Protein AF-A0A498G1I6-F1 (afdb_monomer)

Sequence (158 aa):
VGVYHTEDASLIDALTARFKAEGRGDPTDYPQSRPDYAEAMAAEDAVRMAQETGAKYYGIHTSCRKSAEVLSQFRDDGSAVRAETCTHYTTLTDDVFETQGNLPMIAPPIRKQDDVEAMFEHLADGTLDVVSTDHCGYKRESKEVDNWWDSTFGANAL

Radius of gyration: 15.61 Å; Cα contacts (8 Å, |Δi|>4): 297; chains: 1; bounding box: 38×31×41 Å

Secondary structure (DSSP, 8-state):
-EEE----HHHHHHHHHHHHHHT--SGGGHHHHS-HHHHHHHHHHHHHHHHHHT--EEE-S--SHHHHHHHHHT--TTTSEEEEEEGGGGT--TTHHHHHTTTT--SSPP--HHHHHHHHHHHHTTSS-EEE--B----GGGT--SSGGGS---B---

Structure (mmCIF, N/CA/C/O backbone):
data_AF-A0A498G1I6-F1
#
_entry.id   AF-A0A498G1I6-F1
#
loop_
_atom_site.group_PDB
_atom_site.id
_atom_site.type_symbol
_atom_site.label_atom_id
_atom_site.label_alt_id
_atom_site.label_comp_id
_atom_site.label_asym_id
_atom_site.label_entity_id
_atom_site.label_seq_id
_atom_site.pdbx_PDB_ins_code
_atom_site.Cartn_x
_atom_site.Cartn_y
_atom_site.Cartn_z
_atom_site.occupancy
_atom_site.B_iso_or_equiv
_atom_site.auth_seq_id
_atom_site.auth_comp_id
_atom_site.auth_asym_id
_atom_site.auth_atom_id
_atom_site.pdbx_PDB_model_num
ATOM 1 N N . VAL A 1 1 ? -0.467 -1.075 21.131 1.00 90.19 1 VAL A N 1
ATOM 2 C CA . VAL A 1 1 ? -1.066 -0.923 19.789 1.00 90.19 1 VAL A CA 1
ATOM 3 C C . VAL A 1 1 ? -0.139 -1.657 18.844 1.00 90.19 1 VAL A C 1
ATOM 5 O O . VAL A 1 1 ? 1.046 -1.350 18.875 1.00 90.19 1 VAL A O 1
ATOM 8 N N . GLY A 1 2 ? -0.623 -2.677 18.144 1.00 93.94 2 GLY A N 1
ATOM 9 C CA . GLY A 1 2 ? 0.112 -3.360 17.088 1.00 93.94 2 GLY A CA 1
ATOM 10 C C . GLY A 1 2 ? 0.054 -2.531 15.813 1.00 93.94 2 GLY A C 1
ATOM 11 O O . GLY A 1 2 ? -1.010 -2.024 15.459 1.00 93.94 2 GLY A O 1
ATOM 12 N N . VAL A 1 3 ? 1.203 -2.374 15.170 1.00 96.00 3 VAL A N 1
ATOM 13 C CA . VAL A 1 3 ? 1.360 -1.675 13.896 1.00 96.00 3 VAL A CA 1
ATOM 14 C C . VAL A 1 3 ? 2.178 -2.599 13.016 1.00 96.00 3 VAL A C 1
ATOM 16 O O . VAL A 1 3 ? 3.256 -3.032 13.426 1.00 96.00 3 VAL A O 1
ATOM 19 N N . TYR A 1 4 ? 1.646 -2.933 11.848 1.00 93.25 4 TYR A N 1
ATOM 20 C CA . TYR A 1 4 ? 2.254 -3.893 10.939 1.00 93.25 4 TYR A CA 1
ATOM 21 C C . TYR A 1 4 ? 2.167 -3.352 9.524 1.00 93.25 4 TYR A C 1
ATOM 23 O O . TYR A 1 4 ? 1.112 -2.875 9.113 1.00 93.25 4 TYR A O 1
ATOM 31 N N . HIS A 1 5 ? 3.267 -3.468 8.789 1.00 97.06 5 HIS A N 1
ATOM 32 C CA . HIS A 1 5 ? 3.207 -3.431 7.339 1.00 97.06 5 HIS A CA 1
ATOM 33 C C . HIS A 1 5 ? 2.541 -4.730 6.876 1.00 97.06 5 HIS A C 1
ATOM 35 O O . HIS A 1 5 ? 3.033 -5.816 7.197 1.00 97.06 5 HIS A O 1
ATOM 41 N N . THR A 1 6 ? 1.411 -4.625 6.185 1.00 97.69 6 THR A N 1
ATOM 42 C CA . THR A 1 6 ? 0.588 -5.779 5.819 1.00 97.69 6 THR A CA 1
ATOM 43 C C . THR A 1 6 ? 0.680 -6.065 4.336 1.00 97.69 6 THR A C 1
ATOM 45 O O . THR A 1 6 ? -0.128 -5.579 3.561 1.00 97.69 6 THR A O 1
ATOM 48 N N . GLU A 1 7 ? 1.640 -6.900 3.957 1.00 98.44 7 GLU A N 1
ATOM 49 C CA . GLU A 1 7 ? 1.634 -7.629 2.691 1.00 98.44 7 GLU A CA 1
ATOM 50 C C . GLU A 1 7 ? 2.204 -9.036 2.933 1.00 98.44 7 GLU A C 1
ATOM 52 O O . GLU A 1 7 ? 3.200 -9.188 3.645 1.00 98.44 7 GLU A O 1
ATOM 57 N N . ASP A 1 8 ? 1.585 -10.079 2.370 1.00 98.38 8 ASP A N 1
ATOM 58 C CA . ASP A 1 8 ? 2.083 -11.452 2.521 1.00 98.38 8 ASP A CA 1
ATOM 59 C C . ASP A 1 8 ? 3.447 -11.619 1.831 1.00 98.38 8 ASP A C 1
ATOM 61 O O . ASP A 1 8 ? 3.554 -11.705 0.604 1.00 98.38 8 ASP A O 1
ATOM 65 N N . ALA A 1 9 ? 4.508 -11.683 2.638 1.00 96.94 9 ALA A N 1
ATOM 66 C CA . ALA A 1 9 ? 5.876 -11.782 2.145 1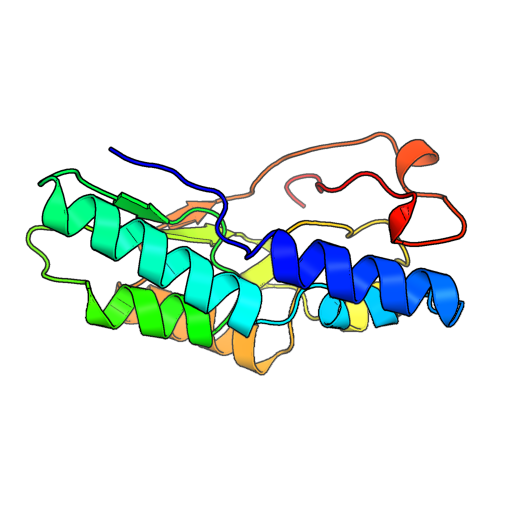.00 96.94 9 ALA A CA 1
ATOM 67 C C . ALA A 1 9 ? 6.126 -13.064 1.337 1.00 96.94 9 ALA A C 1
ATOM 69 O O . ALA A 1 9 ? 6.868 -13.030 0.360 1.00 96.94 9 ALA A O 1
ATOM 70 N N . SER A 1 10 ? 5.488 -14.184 1.693 1.00 98.19 10 SER A N 1
ATOM 71 C CA . SER A 1 10 ? 5.704 -15.460 1.003 1.00 98.19 10 SER A CA 1
ATOM 72 C C . SER A 1 10 ? 5.178 -15.424 -0.433 1.00 98.19 10 SER A C 1
ATOM 74 O O . SER A 1 10 ? 5.827 -15.913 -1.362 1.00 98.19 10 SER A O 1
ATOM 76 N N . LEU A 1 11 ? 4.030 -14.778 -0.626 1.00 98.25 11 LEU A N 1
ATOM 77 C CA . LEU A 1 11 ? 3.424 -14.546 -1.923 1.00 98.25 11 LEU A CA 1
ATOM 78 C C . LEU A 1 11 ? 4.250 -13.553 -2.745 1.00 98.25 11 LEU A C 1
ATOM 80 O O . LEU A 1 11 ? 4.525 -13.817 -3.916 1.00 98.25 11 LEU A O 1
ATOM 84 N N . ILE A 1 12 ? 4.675 -12.443 -2.135 1.00 98.44 12 ILE A N 1
ATOM 85 C CA . ILE A 1 12 ? 5.504 -11.432 -2.801 1.00 98.44 12 ILE A CA 1
ATOM 86 C C . ILE A 1 12 ? 6.833 -12.032 -3.253 1.00 98.44 12 ILE A C 1
ATOM 88 O O . ILE A 1 12 ? 7.240 -11.820 -4.397 1.00 98.44 12 ILE A O 1
ATOM 92 N N . ASP A 1 13 ? 7.496 -12.811 -2.400 1.00 98.50 13 ASP A N 1
ATOM 93 C CA . ASP A 1 13 ? 8.766 -13.460 -2.720 1.00 98.50 13 ASP A CA 1
ATOM 94 C C . ASP A 1 13 ? 8.602 -14.434 -3.892 1.00 98.50 13 ASP A C 1
ATOM 96 O O . ASP A 1 13 ? 9.391 -14.411 -4.843 1.00 98.50 13 ASP A O 1
ATOM 100 N N . ALA A 1 14 ? 7.540 -15.247 -3.878 1.00 98.69 14 ALA A N 1
ATOM 101 C CA . ALA A 1 14 ? 7.242 -16.185 -4.956 1.00 98.69 14 ALA A CA 1
ATOM 102 C C . ALA A 1 14 ? 6.939 -15.472 -6.286 1.00 98.69 14 ALA A C 1
ATOM 104 O O . ALA A 1 14 ? 7.461 -15.862 -7.336 1.00 98.69 14 ALA A O 1
ATOM 105 N N . LEU A 1 15 ? 6.125 -14.413 -6.260 1.00 98.69 15 LEU A N 1
ATOM 106 C CA . LEU A 1 15 ? 5.775 -13.633 -7.449 1.00 98.69 15 LEU A CA 1
ATOM 107 C C . LEU A 1 15 ? 6.976 -12.856 -7.996 1.00 98.69 15 LEU A C 1
ATOM 109 O O . LEU A 1 15 ? 7.206 -12.860 -9.205 1.00 98.69 15 LEU A O 1
ATOM 113 N N . THR A 1 16 ? 7.781 -12.259 -7.118 1.00 98.56 16 THR A N 1
ATOM 114 C CA . THR A 1 16 ? 9.017 -11.557 -7.483 1.00 98.56 16 THR A CA 1
ATOM 115 C C . THR A 1 16 ? 10.019 -12.515 -8.121 1.00 98.56 16 THR A C 1
ATOM 117 O O . THR A 1 16 ? 10.584 -12.207 -9.170 1.00 98.56 16 THR A O 1
ATOM 120 N N . ALA A 1 17 ? 10.222 -13.702 -7.539 1.00 98.75 17 ALA A N 1
ATOM 121 C CA . ALA A 1 17 ? 11.098 -14.724 -8.109 1.00 98.75 17 ALA A CA 1
ATOM 122 C C . ALA A 1 17 ? 10.619 -15.176 -9.497 1.00 98.75 17 ALA A C 1
ATOM 124 O O . ALA A 1 17 ? 11.429 -15.305 -10.418 1.00 98.75 17 ALA A O 1
ATOM 125 N N . ARG A 1 18 ? 9.303 -15.356 -9.670 1.00 98.81 18 ARG A N 1
ATOM 126 C CA . ARG A 1 18 ? 8.706 -15.667 -10.972 1.00 98.81 18 ARG A CA 1
ATOM 127 C C . ARG A 1 18 ? 8.960 -14.554 -11.989 1.00 98.81 18 ARG A C 1
ATOM 129 O O . ARG A 1 18 ? 9.415 -14.844 -13.089 1.00 98.81 18 ARG A O 1
ATOM 136 N N . PHE A 1 19 ? 8.730 -13.293 -11.628 1.00 98.69 19 PHE A N 1
ATOM 137 C CA . PHE A 1 19 ? 8.919 -12.164 -12.547 1.00 98.69 19 PHE A CA 1
ATOM 138 C C . PHE A 1 19 ? 10.384 -11.992 -12.947 1.00 98.69 19 PHE A C 1
ATOM 140 O O . PHE A 1 19 ? 10.670 -11.754 -14.118 1.00 98.69 19 PHE A O 1
ATOM 147 N N . LYS A 1 20 ? 11.320 -12.223 -12.019 1.00 98.69 20 LYS A N 1
ATOM 148 C CA . LYS A 1 20 ? 12.755 -12.288 -12.330 1.00 98.69 20 LYS A CA 1
ATOM 149 C C . LYS A 1 20 ? 13.074 -13.386 -13.346 1.00 98.69 20 LYS A C 1
ATOM 151 O O . LYS A 1 20 ? 13.816 -13.137 -14.290 1.00 98.69 20 LYS A O 1
ATOM 156 N N . ALA A 1 21 ? 12.504 -14.582 -13.183 1.00 98.75 21 ALA A N 1
ATOM 157 C CA . ALA A 1 21 ? 12.702 -15.690 -14.121 1.00 98.75 21 ALA A CA 1
ATOM 158 C C . ALA A 1 21 ? 12.086 -15.423 -15.509 1.00 98.75 21 ALA A C 1
ATOM 160 O O . ALA A 1 21 ? 12.616 -15.888 -16.515 1.00 98.75 21 ALA A O 1
ATOM 161 N N . GLU A 1 22 ? 10.991 -14.663 -15.562 1.00 98.56 22 GLU A N 1
ATOM 162 C CA . GLU A 1 22 ? 10.297 -14.262 -16.792 1.00 98.56 22 GLU A CA 1
ATOM 163 C C . GLU A 1 22 ? 10.896 -13.001 -17.449 1.00 98.56 22 GLU A C 1
ATOM 165 O O . GLU A 1 22 ? 10.479 -12.635 -18.546 1.00 98.56 22 GLU A O 1
ATOM 170 N N . GLY A 1 23 ? 11.866 -12.333 -16.810 1.00 98.56 23 GLY A N 1
ATOM 171 C CA . GLY A 1 23 ? 12.452 -11.081 -17.307 1.00 98.56 23 GLY A CA 1
ATOM 172 C C . GLY A 1 23 ? 11.514 -9.868 -17.215 1.00 98.56 23 GLY A C 1
ATOM 173 O O . GLY A 1 23 ? 11.681 -8.905 -17.957 1.00 98.56 23 GLY A O 1
ATOM 174 N N . ARG A 1 24 ? 10.528 -9.910 -16.314 1.00 98.62 24 ARG A N 1
ATOM 175 C CA . ARG A 1 24 ? 9.478 -8.893 -16.124 1.00 98.62 24 ARG A CA 1
ATOM 176 C C . ARG A 1 24 ? 9.914 -7.757 -15.198 1.00 98.62 24 ARG A C 1
ATOM 178 O O . ARG A 1 24 ? 9.387 -7.585 -14.097 1.00 98.62 24 ARG A O 1
ATOM 185 N N . GLY A 1 25 ? 10.967 -7.063 -15.620 1.00 98.44 25 GLY A N 1
ATOM 186 C CA . GLY A 1 25 ? 11.615 -5.987 -14.864 1.00 98.44 25 GLY A CA 1
ATOM 187 C C . GLY A 1 25 ? 11.006 -4.602 -15.066 1.00 98.44 25 GLY A C 1
ATOM 188 O O . GLY A 1 25 ? 11.423 -3.671 -14.376 1.00 98.44 25 GLY A O 1
ATOM 189 N N . ASP A 1 26 ? 10.029 -4.461 -15.966 1.00 98.56 26 ASP A N 1
ATOM 190 C CA . ASP A 1 26 ? 9.394 -3.178 -16.263 1.00 98.56 26 ASP A CA 1
ATOM 191 C C . ASP A 1 26 ? 8.611 -2.655 -15.040 1.00 98.56 26 ASP A C 1
ATOM 193 O O . ASP A 1 26 ? 7.916 -3.438 -14.385 1.00 98.56 26 ASP A O 1
ATOM 197 N N . PRO A 1 27 ? 8.687 -1.358 -14.693 1.00 98.38 27 PRO A N 1
ATOM 198 C CA . PRO A 1 27 ? 7.985 -0.807 -13.531 1.00 98.38 27 PRO A CA 1
ATOM 199 C C . PRO A 1 27 ? 6.465 -1.022 -13.556 1.00 98.38 27 PRO A C 1
ATOM 201 O O . PRO A 1 27 ? 5.850 -1.120 -12.499 1.00 98.38 27 PRO A O 1
ATOM 204 N N . THR A 1 28 ? 5.854 -1.161 -14.734 1.00 98.44 28 THR A N 1
ATOM 205 C CA . THR A 1 28 ? 4.417 -1.461 -14.878 1.00 98.44 28 THR A CA 1
ATOM 206 C C . THR A 1 28 ? 4.049 -2.889 -14.456 1.00 98.44 28 THR A C 1
ATOM 208 O O . THR A 1 28 ? 2.889 -3.174 -14.143 1.00 98.44 28 THR A O 1
ATOM 211 N N . ASP A 1 29 ? 5.025 -3.799 -14.374 1.00 98.50 29 ASP A N 1
ATOM 212 C CA . ASP A 1 29 ? 4.825 -5.141 -13.827 1.00 98.50 29 ASP A CA 1
ATOM 213 C C . ASP A 1 29 ? 4.750 -5.126 -12.293 1.00 98.50 29 ASP A C 1
ATOM 215 O O . ASP A 1 29 ? 4.149 -6.022 -11.697 1.00 98.50 29 ASP A O 1
ATOM 219 N N . TYR A 1 30 ? 5.321 -4.115 -11.631 1.00 98.56 30 TYR A N 1
ATOM 220 C CA . TYR A 1 30 ? 5.484 -4.090 -10.179 1.00 98.56 30 TYR A CA 1
ATOM 221 C C . TYR A 1 30 ? 4.176 -4.301 -9.386 1.00 98.56 30 TYR A C 1
ATOM 223 O O . TYR A 1 30 ? 4.158 -5.187 -8.526 1.00 98.56 30 TYR A O 1
ATOM 231 N N . PRO A 1 31 ? 3.047 -3.621 -9.676 1.00 98.44 31 PRO A N 1
ATOM 232 C CA . PRO A 1 31 ? 1.806 -3.846 -8.929 1.00 98.44 31 PRO A CA 1
ATOM 233 C C . PRO A 1 31 ? 1.310 -5.301 -8.953 1.00 98.44 31 PRO A C 1
ATOM 235 O O . PRO A 1 31 ? 0.623 -5.744 -8.032 1.00 98.44 31 PRO A O 1
ATOM 238 N N . GLN A 1 32 ? 1.678 -6.072 -9.983 1.00 98.38 32 GLN A N 1
ATOM 239 C CA . GLN A 1 32 ? 1.295 -7.478 -10.136 1.00 98.38 32 GLN A CA 1
ATOM 240 C C . GLN A 1 32 ? 2.187 -8.434 -9.328 1.00 98.38 32 GLN A C 1
ATOM 242 O O . GLN A 1 32 ? 1.793 -9.582 -9.109 1.00 98.38 32 GLN A O 1
ATOM 247 N N . SER A 1 33 ? 3.370 -7.991 -8.884 1.00 98.38 33 SER A N 1
ATOM 248 C CA . SER A 1 33 ? 4.219 -8.761 -7.962 1.00 98.38 33 SER A CA 1
ATOM 249 C C . SER A 1 33 ? 3.745 -8.652 -6.510 1.00 98.38 33 SER A C 1
ATOM 251 O O . SER A 1 33 ? 4.050 -9.521 -5.695 1.00 98.38 33 SER A O 1
ATOM 253 N N . ARG A 1 34 ? 2.943 -7.622 -6.214 1.00 98.56 34 ARG A N 1
ATOM 254 C CA . ARG A 1 34 ? 2.332 -7.343 -4.910 1.00 98.56 34 ARG A CA 1
ATOM 255 C C . ARG A 1 34 ? 0.822 -7.131 -5.040 1.00 98.56 34 ARG A C 1
ATOM 257 O O . ARG A 1 34 ? 0.333 -6.018 -4.850 1.00 98.56 34 ARG A O 1
ATOM 264 N N . PRO A 1 35 ? 0.058 -8.154 -5.439 1.00 98.50 35 PRO A N 1
ATOM 265 C CA . PRO A 1 35 ? -1.361 -7.992 -5.723 1.00 98.50 35 PRO A CA 1
ATOM 266 C C . PRO A 1 35 ? -2.153 -7.604 -4.467 1.00 98.50 35 PRO A C 1
ATOM 268 O O . PRO A 1 35 ? -1.761 -7.923 -3.351 1.00 98.50 35 PRO A O 1
ATOM 271 N N . ASP A 1 36 ? -3.294 -6.947 -4.655 1.00 98.56 36 ASP A N 1
ATOM 272 C CA . ASP A 1 36 ? -4.176 -6.449 -3.586 1.00 98.56 36 ASP A CA 1
ATOM 273 C C . ASP A 1 36 ? -4.551 -7.499 -2.517 1.00 98.56 36 ASP A C 1
ATOM 275 O O . ASP A 1 36 ? -4.649 -7.193 -1.331 1.00 98.56 36 ASP A O 1
ATOM 279 N N . TYR A 1 37 ? -4.708 -8.765 -2.907 1.00 98.50 37 TYR A N 1
ATOM 280 C CA . TYR A 1 37 ? -5.010 -9.850 -1.977 1.00 98.50 37 TYR A CA 1
ATOM 281 C C . TYR A 1 37 ? -3.833 -10.193 -1.053 1.00 98.50 37 TYR A C 1
ATOM 283 O O . TYR A 1 37 ? -4.070 -10.699 0.039 1.00 98.50 37 TYR A O 1
ATOM 291 N N . ALA A 1 38 ? -2.588 -9.892 -1.443 1.00 98.75 38 ALA A N 1
ATOM 292 C CA . ALA A 1 38 ? -1.426 -10.016 -0.560 1.00 98.75 38 ALA A CA 1
ATOM 293 C C . ALA A 1 38 ? -1.546 -9.068 0.638 1.00 98.75 38 ALA A C 1
ATOM 295 O O . ALA A 1 38 ? -1.232 -9.450 1.763 1.00 98.75 38 ALA A O 1
ATOM 296 N N . GLU A 1 39 ? -2.017 -7.845 0.386 1.00 98.81 39 GLU A N 1
ATOM 297 C CA . GLU A 1 39 ? -2.244 -6.838 1.420 1.00 98.81 39 GLU A CA 1
ATOM 298 C C . GLU A 1 39 ? -3.437 -7.222 2.299 1.00 98.81 39 GLU A C 1
ATOM 300 O O . GLU A 1 39 ? -3.315 -7.279 3.520 1.00 98.81 39 GLU A O 1
ATOM 305 N N . ALA A 1 40 ? -4.570 -7.564 1.677 1.00 98.69 40 ALA A N 1
ATOM 306 C CA . ALA A 1 40 ? -5.807 -7.872 2.389 1.00 98.69 40 ALA A CA 1
ATOM 307 C C . ALA A 1 40 ? -5.681 -9.088 3.325 1.00 98.69 40 ALA A C 1
ATOM 309 O O . ALA A 1 40 ? -6.129 -9.019 4.467 1.00 98.69 40 ALA A O 1
ATOM 310 N N . MET A 1 41 ? -5.038 -10.178 2.881 1.00 98.56 41 MET A N 1
ATOM 311 C CA . MET A 1 41 ? -4.821 -11.362 3.730 1.00 98.56 41 MET A CA 1
ATOM 312 C C . MET A 1 41 ? -3.929 -11.033 4.934 1.00 98.56 41 MET A C 1
ATOM 314 O O . MET A 1 41 ? -4.256 -11.389 6.063 1.00 98.56 41 MET A O 1
ATOM 318 N N . ALA A 1 42 ? -2.833 -10.298 4.716 1.00 98.56 42 ALA A N 1
ATOM 319 C CA . ALA A 1 42 ? -1.938 -9.901 5.800 1.00 98.56 42 ALA A CA 1
ATOM 320 C C . ALA A 1 42 ? -2.609 -8.925 6.785 1.00 98.56 42 ALA A C 1
ATOM 322 O O . ALA A 1 42 ? -2.359 -8.994 7.990 1.00 98.56 42 ALA A O 1
ATOM 323 N N . ALA A 1 43 ? -3.470 -8.029 6.291 1.00 98.25 43 ALA A N 1
ATOM 324 C CA . ALA A 1 43 ? -4.265 -7.130 7.122 1.00 98.25 43 ALA A CA 1
ATOM 325 C C . ALA A 1 43 ? -5.271 -7.901 7.984 1.00 98.25 43 ALA A C 1
ATOM 327 O O . ALA A 1 43 ? -5.383 -7.623 9.181 1.00 98.25 43 ALA A O 1
ATOM 328 N N . GLU A 1 44 ? -5.941 -8.902 7.407 1.00 98.00 44 GLU A N 1
ATOM 329 C CA . GLU A 1 44 ? -6.864 -9.781 8.127 1.00 98.00 44 GLU A CA 1
ATOM 330 C C . GLU A 1 44 ? -6.148 -10.550 9.249 1.00 98.00 44 GLU A C 1
ATOM 332 O O . GLU A 1 44 ? -6.604 -10.549 10.396 1.00 98.00 44 GLU A O 1
ATOM 337 N N . ASP A 1 45 ? -4.995 -11.151 8.954 1.00 97.81 45 ASP A N 1
ATOM 338 C CA . ASP A 1 45 ? -4.197 -11.860 9.955 1.00 97.81 45 ASP A CA 1
ATOM 339 C C . ASP A 1 45 ? -3.763 -10.923 11.094 1.00 97.81 45 ASP A C 1
ATOM 341 O O . ASP A 1 45 ? -3.909 -11.256 12.276 1.00 97.81 45 ASP A O 1
ATOM 345 N N . ALA A 1 46 ? -3.276 -9.723 10.760 1.00 97.19 46 ALA A N 1
ATOM 346 C CA . ALA A 1 46 ? -2.842 -8.724 11.735 1.00 97.19 46 ALA A CA 1
ATOM 347 C C . ALA A 1 46 ? -3.978 -8.277 12.668 1.00 97.19 46 ALA A C 1
ATOM 349 O O . ALA A 1 46 ? -3.800 -8.243 13.893 1.00 97.19 46 ALA A O 1
ATOM 350 N N . VAL A 1 47 ? -5.151 -7.957 12.115 1.00 96.31 47 VAL A N 1
ATOM 351 C CA . VAL A 1 47 ? -6.286 -7.484 12.916 1.00 96.31 47 VAL A CA 1
ATOM 352 C C . VAL A 1 47 ? -6.890 -8.601 13.767 1.00 96.31 47 VAL A C 1
ATOM 354 O O . VAL A 1 47 ? -7.195 -8.365 14.938 1.00 96.31 47 VAL A O 1
ATOM 357 N N . ARG A 1 48 ? -6.964 -9.837 13.252 1.00 95.88 48 ARG A N 1
ATOM 358 C CA . ARG A 1 48 ? -7.392 -11.010 14.033 1.00 95.88 48 ARG A CA 1
ATOM 359 C C . ARG A 1 48 ? -6.448 -11.274 15.200 1.00 95.88 48 ARG A C 1
ATOM 361 O O . ARG A 1 48 ? -6.908 -1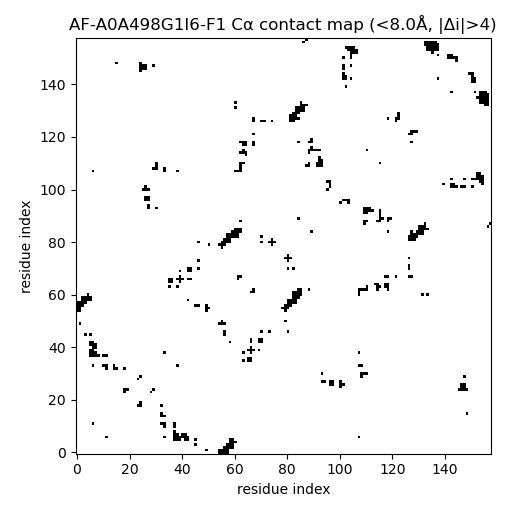1.412 16.330 1.00 95.88 48 ARG A O 1
ATOM 368 N N . MET A 1 49 ? -5.133 -11.263 14.972 1.00 95.69 49 MET A N 1
ATOM 369 C CA . MET A 1 49 ? -4.152 -11.411 16.056 1.00 95.69 49 MET A CA 1
ATOM 370 C C . MET A 1 49 ? -4.329 -10.341 17.140 1.00 95.69 49 MET A C 1
ATOM 372 O O . MET A 1 49 ? -4.249 -10.641 18.335 1.00 95.69 49 MET A O 1
ATOM 376 N N . ALA A 1 50 ? -4.588 -9.092 16.750 1.00 94.69 50 ALA A N 1
ATOM 377 C CA . ALA A 1 50 ? -4.836 -8.026 17.710 1.00 94.69 50 ALA A CA 1
ATOM 378 C C . ALA A 1 50 ? -6.116 -8.272 18.527 1.00 94.69 50 ALA A C 1
ATOM 380 O O . ALA A 1 50 ? -6.075 -8.146 19.751 1.00 94.69 50 ALA A O 1
ATOM 381 N N . GLN A 1 51 ? -7.212 -8.693 17.888 1.00 90.69 51 GLN A N 1
ATOM 382 C CA . GLN A 1 51 ? -8.464 -9.022 18.578 1.00 90.69 51 GLN A CA 1
ATOM 383 C C . GLN A 1 51 ? -8.299 -10.178 19.573 1.00 90.69 51 GLN A C 1
ATOM 385 O O . GLN A 1 51 ? -8.656 -10.028 20.741 1.00 90.69 51 GLN A O 1
ATOM 390 N N . GLU A 1 52 ? -7.689 -11.289 19.150 1.00 94.00 52 GLU A N 1
ATOM 391 C CA . GLU A 1 52 ? -7.489 -12.477 19.996 1.00 94.00 52 GLU A CA 1
ATOM 392 C C . GLU A 1 52 ? -6.591 -12.195 21.211 1.00 94.00 52 GLU A C 1
ATOM 394 O O . GLU A 1 52 ? -6.735 -12.796 22.275 1.00 94.00 52 GLU A O 1
ATOM 399 N N . THR A 1 53 ? -5.664 -11.244 21.081 1.00 94.31 53 THR A N 1
ATOM 400 C CA . THR A 1 53 ? -4.766 -10.841 22.173 1.00 94.31 53 THR A CA 1
ATOM 401 C C . THR A 1 53 ? -5.308 -9.686 23.018 1.00 94.31 53 THR A C 1
ATOM 403 O O . THR A 1 53 ? -4.679 -9.302 24.006 1.00 94.31 53 THR A O 1
ATOM 406 N N . GLY A 1 54 ? -6.457 -9.107 22.652 1.00 92.31 54 GLY A N 1
ATOM 407 C CA . GLY A 1 54 ? -7.001 -7.901 23.282 1.00 92.31 54 GLY A CA 1
ATOM 408 C C . GLY A 1 54 ? -6.161 -6.638 23.036 1.00 92.31 54 GLY A C 1
ATOM 409 O O . GLY A 1 54 ? -6.304 -5.641 23.751 1.00 92.31 54 GLY A O 1
ATOM 410 N N . ALA A 1 55 ? -5.260 -6.664 22.052 1.00 95.00 55 ALA A N 1
ATOM 411 C CA . ALA A 1 55 ? -4.479 -5.510 21.643 1.00 95.00 55 ALA A CA 1
ATOM 412 C C . ALA A 1 55 ? -5.290 -4.5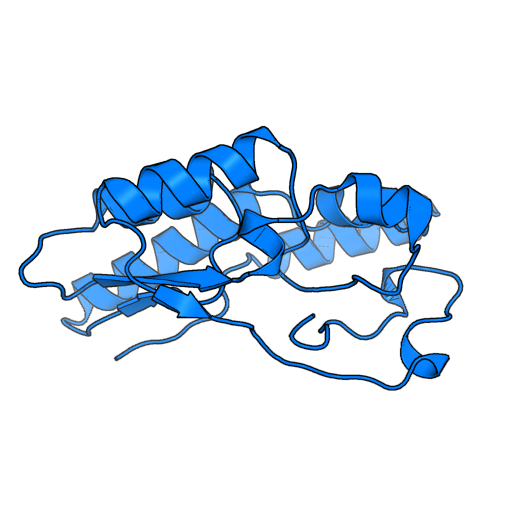95 20.713 1.00 95.00 55 ALA A C 1
ATOM 414 O O . ALA A 1 55 ? -6.183 -5.016 19.987 1.00 95.00 55 ALA A O 1
ATOM 415 N N . LYS A 1 56 ? -4.929 -3.309 20.694 1.00 95.81 56 LYS A N 1
ATOM 416 C CA . LYS A 1 56 ? -5.381 -2.390 19.639 1.00 95.81 56 LYS A CA 1
ATOM 417 C C . LYS A 1 56 ? -4.534 -2.583 18.385 1.00 95.81 56 LYS A C 1
ATOM 419 O O . LYS A 1 56 ? -3.326 -2.760 18.536 1.00 95.81 56 LYS A O 1
ATOM 424 N N . TYR A 1 57 ? -5.114 -2.432 17.203 1.00 96.56 57 TYR A N 1
ATOM 425 C CA . TYR A 1 57 ? -4.446 -2.462 15.906 1.00 96.56 57 TYR A CA 1
ATOM 426 C C . TYR A 1 57 ? -4.555 -1.110 15.194 1.00 96.56 57 TYR A C 1
ATOM 428 O O . TYR A 1 57 ? -5.590 -0.443 15.258 1.00 96.56 57 TYR A O 1
ATOM 436 N N . TYR A 1 58 ? -3.468 -0.712 14.539 1.00 97.00 58 TYR A N 1
ATOM 437 C CA . TYR A 1 58 ? -3.429 0.424 13.630 1.00 97.00 58 TYR A CA 1
ATOM 438 C C . TYR A 1 58 ? -2.863 -0.035 12.280 1.00 97.00 58 TYR A C 1
ATOM 440 O O . TYR A 1 58 ? -1.673 -0.350 12.192 1.00 97.00 58 TYR A O 1
ATOM 448 N N . GLY A 1 59 ? -3.720 -0.107 11.261 1.00 96.88 59 GLY A N 1
ATOM 449 C CA . GLY A 1 59 ? -3.340 -0.447 9.890 1.00 96.88 59 GLY A CA 1
ATOM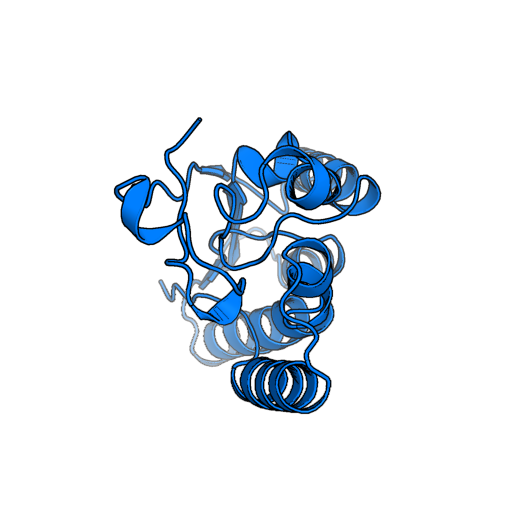 450 C C . GLY A 1 59 ? -2.693 0.745 9.199 1.00 96.88 59 GLY A C 1
ATOM 451 O O . GLY A 1 59 ? -3.345 1.766 8.994 1.00 96.88 59 GLY A O 1
ATOM 452 N N . ILE A 1 60 ? -1.405 0.633 8.884 1.00 97.81 60 ILE A N 1
ATOM 453 C CA . ILE A 1 60 ? -0.663 1.667 8.153 1.00 97.81 60 ILE A CA 1
ATOM 454 C C . ILE A 1 60 ? -0.840 1.506 6.647 1.00 97.81 60 ILE A C 1
ATOM 456 O O . ILE A 1 60 ? -1.071 0.393 6.179 1.00 97.81 60 ILE A O 1
ATOM 460 N N . HIS A 1 61 ? -0.718 2.623 5.921 1.00 98.06 61 HIS A N 1
ATOM 461 C CA . HIS A 1 61 ? -0.602 2.704 4.460 1.00 98.06 61 HIS A CA 1
ATOM 462 C C . HIS A 1 61 ? -1.528 1.743 3.676 1.00 98.06 61 HIS A C 1
ATOM 464 O O . HIS A 1 61 ? -1.077 1.049 2.765 1.00 98.06 61 HIS A O 1
ATOM 470 N N . THR A 1 62 ? -2.819 1.687 4.035 1.00 98.62 62 THR A N 1
ATOM 471 C CA . THR A 1 62 ? -3.829 0.889 3.311 1.00 98.62 62 THR A CA 1
ATOM 472 C C . THR A 1 62 ? -3.937 1.406 1.878 1.00 98.62 62 THR A C 1
ATOM 474 O O . THR A 1 62 ? -4.186 2.601 1.687 1.00 98.62 62 THR A O 1
ATOM 477 N N . SER A 1 63 ? -3.734 0.535 0.884 1.00 98.69 63 SER A N 1
ATOM 478 C CA . SER A 1 63 ? -3.581 0.952 -0.521 1.00 98.69 63 SER A CA 1
ATOM 479 C C . SER A 1 63 ? -4.733 0.561 -1.438 1.00 98.69 63 SER A C 1
ATOM 481 O O . SER A 1 63 ? -4.867 1.135 -2.516 1.00 98.69 63 SER A O 1
ATOM 483 N N . CYS A 1 64 ? -5.545 -0.425 -1.046 1.00 98.69 64 CYS A N 1
ATOM 484 C CA . CYS A 1 64 ? -6.537 -1.028 -1.934 1.00 98.69 64 CYS A CA 1
ATOM 485 C C . CYS A 1 64 ? -7.894 -1.264 -1.269 1.00 98.69 64 CYS A C 1
ATOM 487 O O . CYS A 1 64 ? -8.005 -1.407 -0.046 1.00 98.69 64 CYS A O 1
ATOM 489 N N . ARG A 1 65 ? -8.931 -1.378 -2.107 1.00 98.62 65 ARG A N 1
ATOM 490 C CA . ARG A 1 65 ? -10.314 -1.650 -1.695 1.00 98.62 65 ARG A CA 1
ATOM 491 C C . ARG A 1 65 ? -10.415 -2.892 -0.819 1.00 98.62 65 ARG A C 1
ATOM 493 O O . ARG A 1 65 ? -11.003 -2.832 0.251 1.00 98.62 65 ARG A O 1
ATOM 500 N N . LYS A 1 66 ? -9.800 -4.004 -1.236 1.00 98.62 66 LYS A N 1
ATOM 501 C CA . LYS A 1 66 ? -9.892 -5.282 -0.509 1.00 98.62 66 LYS A CA 1
ATOM 502 C C . LYS A 1 66 ? -9.370 -5.181 0.921 1.00 98.62 66 LYS A C 1
ATOM 504 O O . LYS A 1 66 ? -9.968 -5.747 1.827 1.00 98.62 66 LYS A O 1
ATOM 509 N N . SER A 1 67 ? -8.260 -4.475 1.121 1.00 98.50 67 SER A N 1
ATOM 510 C CA . SER A 1 67 ? -7.668 -4.284 2.447 1.00 98.50 67 SER A CA 1
ATOM 511 C C . SER A 1 67 ? -8.558 -3.396 3.322 1.00 98.50 67 SER A C 1
ATOM 513 O O . SER A 1 67 ? -8.871 -3.756 4.456 1.00 98.50 67 SER A O 1
ATOM 515 N N . ALA A 1 68 ? -9.082 -2.296 2.774 1.00 98.19 68 ALA A N 1
ATOM 516 C CA . ALA A 1 68 ? -10.023 -1.440 3.495 1.00 98.19 68 ALA A CA 1
ATOM 517 C C . ALA A 1 68 ? -11.341 -2.167 3.844 1.00 98.19 68 ALA A C 1
ATOM 519 O O . ALA A 1 68 ? -11.821 -2.062 4.973 1.00 98.19 68 ALA A O 1
ATOM 520 N N . GLU A 1 69 ? -11.882 -2.980 2.932 1.00 98.00 69 GLU A N 1
ATOM 521 C CA . GLU A 1 69 ? -13.056 -3.832 3.168 1.00 98.00 69 GLU A CA 1
ATOM 522 C C . GLU A 1 69 ? -12.807 -4.912 4.226 1.00 98.00 69 GLU A C 1
ATOM 524 O O . GLU A 1 69 ? -13.719 -5.257 4.974 1.00 98.00 69 GLU A O 1
ATOM 529 N N . VAL A 1 70 ? -11.591 -5.459 4.312 1.00 97.56 70 VAL A N 1
ATOM 530 C CA . VAL A 1 70 ? -11.205 -6.341 5.420 1.00 97.56 70 VAL A CA 1
ATOM 531 C C . VAL A 1 70 ? -11.277 -5.562 6.728 1.00 97.56 70 VAL A C 1
ATOM 533 O O . VAL A 1 70 ? -11.969 -5.978 7.650 1.00 97.56 70 VAL A O 1
ATOM 536 N N . LEU A 1 71 ? -10.625 -4.403 6.813 1.00 96.75 71 LEU A N 1
ATOM 537 C CA . LEU A 1 71 ? -10.561 -3.614 8.046 1.00 96.75 71 LEU A CA 1
ATOM 538 C C . LEU A 1 71 ? -11.936 -3.121 8.514 1.00 96.75 71 LEU A C 1
ATOM 540 O O . LEU A 1 71 ? -12.187 -3.089 9.722 1.00 96.75 71 LEU A O 1
ATOM 544 N N . SER A 1 72 ? -12.842 -2.799 7.586 1.00 96.00 72 SER A N 1
ATOM 545 C CA . SER A 1 72 ? -14.212 -2.391 7.916 1.00 96.00 72 SER A CA 1
ATOM 546 C C . SER A 1 72 ? -15.002 -3.504 8.614 1.00 96.00 72 SER A C 1
ATOM 548 O O . SER A 1 72 ? -15.775 -3.219 9.526 1.00 96.00 72 SER A O 1
ATOM 550 N N . GLN A 1 73 ? -14.754 -4.778 8.284 1.00 95.12 73 GLN A N 1
ATOM 551 C CA . GLN A 1 73 ? -15.412 -5.926 8.928 1.00 95.12 73 GLN A CA 1
ATOM 552 C C . GLN A 1 73 ? -15.005 -6.107 10.395 1.00 95.12 73 GLN A C 1
ATOM 554 O O . GLN A 1 73 ? -15.768 -6.666 11.181 1.00 95.12 73 GLN A O 1
ATOM 559 N N . PHE A 1 74 ? -13.808 -5.649 10.770 1.00 92.62 74 PHE A N 1
ATOM 560 C CA . PHE A 1 74 ? -13.290 -5.739 12.141 1.00 92.62 74 PHE A CA 1
ATOM 561 C C . PHE A 1 74 ? -13.476 -4.452 12.940 1.00 92.62 74 PHE A C 1
ATOM 563 O O . PHE A 1 74 ? -13.085 -4.384 14.112 1.00 92.62 74 PHE A O 1
ATOM 570 N N . ARG A 1 75 ? -14.062 -3.426 12.323 1.00 86.12 75 ARG A N 1
ATOM 571 C CA . ARG A 1 75 ? -14.401 -2.193 13.012 1.00 86.12 75 ARG A CA 1
ATOM 572 C C . ARG A 1 75 ? -15.616 -2.413 13.902 1.00 86.12 75 ARG A C 1
ATOM 574 O O . ARG A 1 75 ? -16.718 -2.672 13.440 1.00 86.12 75 ARG A O 1
ATOM 581 N N . ASP A 1 76 ? -15.378 -2.257 15.195 1.00 70.69 76 ASP A N 1
ATOM 582 C CA . ASP A 1 76 ? -16.397 -2.195 16.236 1.00 70.69 76 ASP A CA 1
ATOM 583 C C . ASP A 1 76 ? -16.034 -0.970 17.082 1.00 70.69 76 ASP A C 1
ATOM 585 O O . ASP A 1 76 ? -15.043 -0.961 17.823 1.00 70.69 76 ASP A O 1
ATOM 589 N N . ASP A 1 77 ? -16.696 0.152 16.814 1.00 69.19 77 ASP A N 1
ATOM 590 C CA . ASP A 1 77 ? -16.247 1.533 17.042 1.00 69.19 77 ASP A CA 1
ATOM 591 C C . ASP A 1 77 ? -16.262 2.005 18.514 1.00 69.19 77 ASP A C 1
ATOM 593 O O . ASP A 1 77 ? -16.346 3.191 18.826 1.00 69.19 77 ASP A O 1
ATOM 597 N N . GLY A 1 78 ? -15.932 1.083 19.424 1.00 65.88 78 GLY A N 1
ATOM 598 C CA . GLY A 1 78 ? -15.023 1.332 20.552 1.00 65.88 78 GLY A CA 1
ATOM 599 C C . GLY A 1 78 ? -13.529 1.400 20.153 1.00 65.88 78 GLY A C 1
ATOM 600 O O . GLY A 1 78 ? -12.667 1.632 21.003 1.00 65.88 78 GLY A O 1
ATOM 601 N N . SER A 1 79 ? -13.224 1.259 18.854 1.00 70.25 79 SER A N 1
ATOM 602 C CA . SER A 1 79 ? -11.984 1.594 18.113 1.00 70.25 79 SER A CA 1
ATOM 603 C C . SER A 1 79 ? -10.698 0.868 18.517 1.00 70.25 79 SER A C 1
ATOM 605 O O . SER A 1 79 ? -9.593 1.413 18.435 1.00 70.25 79 SER A O 1
ATOM 607 N N . ALA A 1 80 ? -10.814 -0.401 18.909 1.00 89.31 80 ALA A N 1
ATOM 608 C CA . ALA A 1 80 ? -9.646 -1.276 18.987 1.00 89.31 80 ALA A CA 1
ATOM 609 C C . ALA A 1 80 ? -8.903 -1.371 17.639 1.00 89.31 80 ALA A C 1
ATOM 611 O O . ALA A 1 80 ? -7.704 -1.625 17.644 1.00 89.31 80 ALA A O 1
ATOM 612 N N . VAL A 1 81 ? -9.583 -1.102 16.520 1.00 93.75 81 VAL A N 1
ATOM 613 C CA . VAL A 1 81 ? -9.029 -1.058 15.164 1.00 93.75 81 VAL A CA 1
ATOM 614 C C . VAL A 1 81 ? -9.142 0.359 14.609 1.00 93.75 81 VAL A C 1
ATOM 616 O O . VAL A 1 81 ? -10.217 0.958 14.640 1.00 93.75 81 VAL A O 1
ATOM 619 N N . ARG A 1 82 ? -8.026 0.887 14.109 1.00 95.44 82 ARG A N 1
ATOM 620 C CA . ARG A 1 82 ? -7.951 2.106 13.295 1.00 95.44 82 ARG A CA 1
ATOM 621 C C . ARG A 1 82 ? -7.062 1.855 12.093 1.00 95.44 82 ARG A C 1
ATOM 623 O O . ARG A 1 82 ? -6.247 0.935 12.125 1.00 95.44 82 ARG A O 1
ATOM 630 N N . ALA A 1 83 ? -7.191 2.681 11.069 1.00 97.12 83 ALA A N 1
ATOM 631 C CA . ALA A 1 83 ? -6.343 2.569 9.898 1.00 97.12 83 ALA A CA 1
ATOM 632 C C . ALA A 1 83 ? -6.144 3.912 9.204 1.00 97.12 83 ALA A C 1
ATOM 634 O O . ALA A 1 83 ? -6.950 4.836 9.343 1.00 97.12 83 ALA A O 1
ATOM 635 N N . GLU A 1 84 ? -5.054 3.995 8.457 1.00 98.06 84 GLU A N 1
ATOM 636 C CA . GLU A 1 84 ? -4.747 5.102 7.570 1.00 98.06 84 GLU A CA 1
ATOM 637 C C . GLU A 1 84 ? -4.611 4.639 6.124 1.00 98.06 84 GLU A C 1
ATOM 639 O O . GLU A 1 84 ? -4.309 3.478 5.835 1.00 98.06 84 GLU A O 1
ATOM 644 N N . THR A 1 85 ? -4.777 5.603 5.229 1.00 98.62 85 THR A N 1
ATOM 645 C CA . THR A 1 85 ? -4.215 5.568 3.879 1.00 98.62 85 THR A CA 1
ATOM 646 C C . THR A 1 85 ? -3.206 6.709 3.731 1.00 98.62 85 THR A C 1
ATOM 648 O O . THR A 1 85 ? -2.984 7.488 4.663 1.00 98.62 85 THR A O 1
ATOM 651 N N . CYS A 1 86 ? -2.584 6.830 2.564 1.00 98.25 86 CYS A N 1
ATOM 652 C CA . CYS A 1 86 ? -1.567 7.833 2.284 1.00 98.25 86 CYS A CA 1
ATOM 653 C C . CYS A 1 86 ? -1.972 8.727 1.110 1.00 98.25 86 CYS A C 1
ATOM 655 O O . CYS A 1 86 ? -2.755 8.329 0.248 1.00 98.25 86 CYS A O 1
ATOM 657 N N . THR A 1 87 ? -1.415 9.939 1.050 1.00 97.44 87 THR A N 1
ATOM 658 C CA . THR A 1 87 ? -1.715 10.924 -0.007 1.00 97.44 87 THR A CA 1
ATOM 659 C C . THR A 1 87 ? -1.551 10.366 -1.422 1.00 97.44 87 THR A C 1
ATOM 661 O O . THR A 1 87 ? -2.365 10.659 -2.291 1.00 97.44 87 THR A O 1
ATOM 664 N N . HIS A 1 88 ? -0.547 9.528 -1.673 1.00 97.50 88 HIS A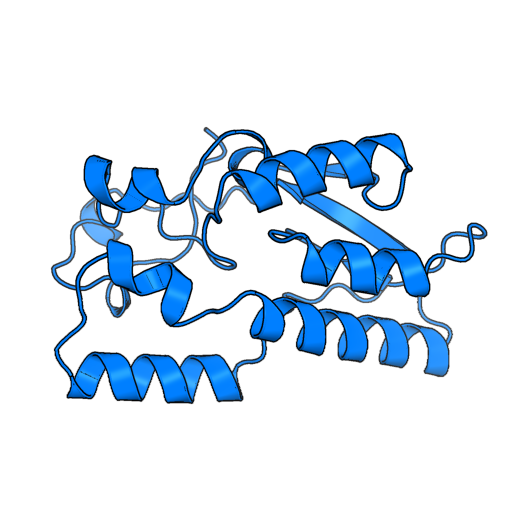 N 1
ATOM 665 C CA . HIS A 1 88 ? -0.328 8.924 -2.990 1.00 97.50 88 HIS A CA 1
ATOM 666 C C . HIS A 1 88 ? -1.407 7.895 -3.372 1.00 97.50 88 HIS A C 1
ATOM 668 O O . HIS A 1 88 ? -1.738 7.807 -4.549 1.00 97.50 88 HIS A O 1
ATOM 674 N N . TYR A 1 89 ? -2.030 7.193 -2.418 1.00 98.25 89 TYR A N 1
ATOM 675 C CA . TYR A 1 89 ? -3.144 6.272 -2.706 1.00 98.25 89 TYR A CA 1
ATOM 676 C C . TYR A 1 89 ? -4.486 6.985 -2.919 1.00 98.25 89 TYR A C 1
ATOM 678 O O . TYR A 1 89 ? -5.441 6.367 -3.373 1.00 98.25 89 TYR A O 1
ATOM 686 N N . THR A 1 90 ? -4.573 8.283 -2.613 1.00 97.50 90 THR A N 1
ATOM 687 C CA . THR A 1 90 ? -5.768 9.104 -2.877 1.00 97.50 90 THR A CA 1
ATOM 688 C C . THR A 1 90 ? -5.611 10.026 -4.086 1.00 97.50 90 THR A C 1
ATOM 690 O O . THR A 1 90 ? -6.548 10.743 -4.435 1.00 97.50 90 THR A O 1
ATOM 693 N N . THR A 1 91 ? -4.438 10.044 -4.729 1.00 96.31 91 THR A N 1
ATOM 694 C CA . THR A 1 91 ? -4.123 11.012 -5.796 1.00 96.31 91 THR A CA 1
ATOM 695 C C . THR A 1 91 ? -3.473 10.416 -7.037 1.00 96.31 91 THR A C 1
ATOM 697 O O . THR A 1 91 ? -3.606 11.012 -8.104 1.00 96.31 91 THR A O 1
ATOM 700 N N . LEU A 1 92 ? -2.775 9.285 -6.923 1.00 97.69 92 LEU A N 1
ATOM 701 C CA . LEU A 1 92 ? -2.076 8.649 -8.035 1.00 97.69 92 LEU A CA 1
ATOM 702 C C . LEU A 1 92 ? -2.728 7.320 -8.404 1.00 97.69 92 LEU A C 1
ATOM 704 O O . LEU A 1 92 ? -3.249 6.610 -7.545 1.00 97.69 92 LEU A O 1
ATOM 708 N N . THR A 1 93 ? -2.617 6.974 -9.682 1.00 98.50 93 THR A N 1
ATOM 709 C CA . THR A 1 93 ? -2.962 5.661 -10.223 1.00 98.50 93 THR A CA 1
ATOM 710 C C . THR A 1 93 ? -1.722 4.956 -10.781 1.00 98.50 93 THR A C 1
ATOM 712 O O . THR A 1 93 ? -0.642 5.545 -10.876 1.00 98.50 93 THR A O 1
ATOM 715 N N . ASP A 1 94 ? -1.837 3.663 -11.083 1.00 97.88 94 ASP A N 1
ATOM 716 C CA . ASP A 1 94 ? -0.733 2.808 -11.534 1.00 97.88 94 ASP A CA 1
ATOM 717 C C . ASP A 1 94 ? -0.158 3.189 -12.915 1.00 97.88 94 ASP A C 1
ATOM 719 O O . ASP A 1 94 ? 0.959 2.793 -13.247 1.00 97.88 94 ASP A O 1
ATOM 723 N N . ASP A 1 95 ? -0.824 4.062 -13.673 1.00 98.06 95 ASP A N 1
ATOM 724 C CA . ASP A 1 95 ? -0.274 4.728 -14.865 1.00 98.06 95 ASP A CA 1
ATOM 725 C C . ASP A 1 95 ? 0.979 5.573 -14.558 1.00 98.06 95 ASP A C 1
ATOM 727 O O . ASP A 1 95 ? 1.806 5.838 -15.436 1.00 98.06 95 ASP A O 1
ATOM 731 N N . VAL A 1 96 ? 1.189 5.962 -13.295 1.00 97.69 96 VAL A N 1
ATOM 732 C CA . VAL A 1 96 ? 2.400 6.677 -12.876 1.00 97.69 96 VAL A CA 1
ATOM 733 C C . VAL A 1 96 ? 3.675 5.873 -13.153 1.00 97.69 96 VAL A C 1
ATOM 735 O O . VAL A 1 96 ? 4.721 6.469 -13.414 1.00 97.69 96 VAL A O 1
ATOM 738 N N . PHE A 1 97 ? 3.610 4.537 -13.163 1.00 97.88 97 PHE A N 1
ATOM 739 C CA . PHE A 1 97 ? 4.759 3.692 -13.498 1.00 97.88 97 PHE A CA 1
ATOM 740 C C . PHE A 1 97 ? 5.148 3.806 -14.979 1.00 97.88 97 PHE A C 1
ATOM 742 O O . PHE A 1 97 ? 6.334 3.733 -15.296 1.00 97.88 97 PHE A O 1
ATOM 749 N N . GLU A 1 98 ? 4.194 4.085 -15.876 1.00 97.88 98 GLU A N 1
ATOM 750 C CA . GLU A 1 98 ? 4.480 4.342 -17.296 1.00 97.88 98 GLU A CA 1
ATOM 751 C C . GLU A 1 98 ? 5.221 5.671 -17.492 1.00 97.88 98 GLU A C 1
ATOM 753 O O . GLU A 1 98 ? 6.093 5.792 -18.353 1.00 97.88 98 GLU A O 1
ATOM 758 N N . THR A 1 99 ? 4.887 6.687 -16.690 1.00 96.62 99 THR A N 1
ATOM 759 C CA . THR A 1 99 ? 5.406 8.053 -16.876 1.00 96.62 99 THR A CA 1
ATOM 760 C C . THR A 1 99 ? 6.639 8.372 -16.032 1.00 96.62 99 THR A C 1
ATOM 762 O O . THR A 1 99 ? 7.459 9.195 -16.440 1.00 96.62 99 THR A O 1
ATOM 765 N N . GLN A 1 100 ? 6.784 7.747 -14.861 1.00 96.50 100 GLN A N 1
ATOM 766 C CA . GLN A 1 100 ? 7.854 8.015 -13.891 1.00 96.50 100 GLN A CA 1
ATOM 767 C C . GLN A 1 100 ? 8.796 6.818 -13.677 1.00 96.50 100 GLN A C 1
ATOM 769 O O . GLN A 1 100 ? 9.776 6.933 -12.934 1.00 96.50 100 GLN A O 1
ATOM 774 N N . GLY A 1 101 ? 8.520 5.671 -14.303 1.00 97.44 101 GLY A N 1
ATOM 775 C CA . GLY A 1 101 ? 9.323 4.461 -14.171 1.00 97.44 101 GLY A CA 1
ATOM 776 C C . GLY A 1 101 ? 9.434 4.000 -12.716 1.00 97.44 101 GLY A C 1
ATOM 777 O O . GLY A 1 101 ? 8.433 3.762 -12.048 1.00 97.44 101 GLY A O 1
ATOM 778 N N . ASN A 1 102 ? 10.665 3.903 -12.209 1.00 97.62 102 ASN A N 1
ATOM 779 C CA . ASN A 1 102 ? 10.971 3.425 -10.855 1.00 97.62 102 ASN A CA 1
ATOM 780 C C . ASN A 1 102 ? 10.894 4.505 -9.757 1.00 97.62 102 ASN A C 1
ATOM 782 O O . ASN A 1 102 ? 11.008 4.195 -8.570 1.00 97.62 102 ASN A O 1
ATOM 786 N N . LEU A 1 103 ? 10.699 5.782 -10.103 1.00 96.62 103 LEU A N 1
ATOM 787 C CA . LEU A 1 103 ? 10.646 6.860 -9.106 1.00 96.62 103 LEU A CA 1
ATOM 788 C C . LEU A 1 103 ? 9.540 6.679 -8.039 1.00 96.62 103 LEU A C 1
ATOM 790 O O . LEU A 1 103 ? 9.856 6.851 -6.857 1.00 96.62 103 LEU A O 1
ATOM 794 N N . PRO A 1 104 ? 8.295 6.286 -8.383 1.00 96.44 104 PRO A N 1
ATOM 795 C CA . PRO A 1 104 ? 7.206 6.125 -7.423 1.00 96.44 104 PRO A CA 1
ATOM 796 C C . PRO A 1 104 ? 7.192 4.736 -6.758 1.00 96.44 104 PRO A C 1
ATOM 798 O O . PRO A 1 104 ? 6.162 4.316 -6.243 1.00 96.44 104 PRO A O 1
ATOM 801 N N . MET A 1 105 ? 8.308 3.994 -6.766 1.00 97.38 105 MET A N 1
ATOM 802 C CA . MET A 1 105 ? 8.386 2.658 -6.162 1.00 97.38 105 MET A CA 1
ATOM 803 C C . MET A 1 105 ? 8.153 2.726 -4.644 1.00 97.38 105 MET A C 1
ATOM 805 O O . MET A 1 105 ? 9.020 3.204 -3.908 1.00 97.38 105 MET A O 1
ATOM 809 N N . ILE A 1 106 ? 6.997 2.255 -4.180 1.00 97.50 106 ILE A N 1
ATOM 810 C CA . ILE A 1 106 ? 6.549 2.222 -2.775 1.00 97.50 106 ILE A CA 1
ATOM 811 C C . ILE A 1 106 ? 5.877 0.881 -2.474 1.00 97.50 106 ILE A C 1
ATOM 813 O O . ILE A 1 106 ? 5.423 0.229 -3.410 1.00 97.50 106 ILE A O 1
ATOM 817 N N . ALA A 1 107 ? 5.844 0.451 -1.211 1.00 97.38 107 ALA A N 1
ATOM 818 C CA . ALA A 1 107 ? 5.194 -0.790 -0.776 1.00 97.38 107 ALA A CA 1
ATOM 819 C C . ALA A 1 107 ? 4.176 -0.486 0.341 1.00 97.38 107 ALA A C 1
ATOM 821 O O . ALA A 1 107 ? 4.613 -0.026 1.399 1.00 97.38 107 ALA A O 1
ATOM 822 N N . PRO A 1 108 ? 2.871 -0.767 0.163 1.00 98.38 108 PRO A N 1
ATOM 823 C CA . PRO A 1 108 ? 2.238 -1.375 -1.019 1.00 98.38 108 PRO A CA 1
ATOM 824 C C . PRO A 1 108 ? 2.368 -0.541 -2.316 1.00 98.38 108 PRO A C 1
ATOM 826 O O . PRO A 1 108 ? 2.689 0.641 -2.258 1.00 98.38 108 PRO A O 1
ATOM 829 N N . PRO A 1 109 ? 2.192 -1.124 -3.516 1.00 98.25 109 PRO A N 1
ATOM 830 C CA . PRO A 1 109 ? 2.261 -0.373 -4.772 1.00 98.25 109 PRO A CA 1
ATOM 831 C C . PRO A 1 109 ? 1.072 0.585 -4.936 1.00 98.25 109 PRO A C 1
ATOM 833 O O . PRO A 1 109 ? -0.027 0.322 -4.450 1.00 98.25 109 PRO A O 1
ATOM 836 N N . ILE A 1 110 ? 1.268 1.651 -5.718 1.00 98.31 110 ILE A N 1
ATOM 837 C CA . ILE A 1 110 ? 0.169 2.485 -6.233 1.00 98.31 110 ILE A CA 1
ATOM 838 C C . ILE A 1 110 ? -0.760 1.609 -7.088 1.00 98.31 110 ILE A C 1
ATOM 840 O O . ILE A 1 110 ? -0.301 0.722 -7.813 1.00 98.31 110 ILE A O 1
ATOM 844 N N . ARG A 1 111 ? -2.069 1.833 -6.948 1.00 98.25 111 ARG A N 1
ATOM 845 C CA . ARG A 1 111 ? -3.136 0.965 -7.459 1.00 98.25 111 ARG A CA 1
ATOM 846 C C . ARG A 1 111 ? -3.964 1.644 -8.554 1.00 98.25 111 ARG A C 1
ATOM 848 O O . ARG A 1 111 ? -3.617 2.717 -9.035 1.00 98.25 111 ARG A O 1
ATOM 855 N N . LYS A 1 112 ? -5.055 1.001 -8.969 1.00 98.38 112 LYS A N 1
ATOM 856 C CA . LYS A 1 112 ? -5.941 1.497 -10.029 1.00 98.38 112 LYS A CA 1
ATOM 857 C C . LYS A 1 112 ? -6.892 2.574 -9.512 1.00 98.38 112 LYS A C 1
ATOM 859 O O . LYS A 1 112 ? -7.070 2.739 -8.309 1.00 98.38 112 LYS A O 1
ATOM 864 N N . GLN A 1 113 ? -7.563 3.260 -10.436 1.00 98.50 113 GLN A N 1
ATOM 865 C CA . GLN A 1 113 ? -8.556 4.292 -10.115 1.00 98.50 113 GLN A CA 1
ATOM 866 C C . GLN A 1 113 ? -9.652 3.795 -9.155 1.00 98.50 113 GLN A C 1
ATOM 868 O O . GLN A 1 113 ? -10.022 4.514 -8.231 1.00 98.50 113 GLN A O 1
ATOM 873 N N . ASP A 1 114 ? -10.110 2.552 -9.316 1.00 98.44 114 ASP A N 1
ATOM 874 C CA . ASP A 1 114 ? -11.121 1.943 -8.440 1.00 98.44 114 ASP A CA 1
ATOM 875 C C . ASP A 1 114 ? -10.672 1.878 -6.965 1.00 98.44 114 ASP A C 1
ATOM 877 O O . ASP A 1 114 ? -11.503 1.957 -6.056 1.00 98.44 114 ASP A O 1
ATOM 881 N N . ASP A 1 115 ? -9.365 1.738 -6.716 1.00 98.69 115 ASP A N 1
ATOM 882 C CA . ASP A 1 115 ? -8.783 1.727 -5.372 1.00 98.69 115 ASP A CA 1
ATOM 883 C C . ASP A 1 115 ? -8.662 3.145 -4.801 1.00 98.69 115 ASP A C 1
ATOM 885 O O . ASP A 1 115 ? -8.932 3.345 -3.618 1.00 98.69 115 ASP A O 1
ATOM 889 N N . VAL A 1 116 ? -8.351 4.143 -5.638 1.00 98.75 116 VAL A N 1
ATOM 890 C CA . VAL A 1 116 ? -8.376 5.565 -5.245 1.00 98.75 116 VAL A CA 1
ATOM 891 C C . VAL A 1 116 ? -9.774 5.958 -4.768 1.00 98.75 116 VAL A C 1
ATOM 893 O O . VAL A 1 116 ? -9.931 6.568 -3.710 1.00 98.75 116 VAL A O 1
ATOM 896 N N . GLU A 1 117 ? -10.804 5.577 -5.524 1.00 98.69 117 GLU A N 1
ATOM 897 C CA . GLU A 1 117 ? -12.204 5.807 -5.156 1.00 98.69 117 GLU A CA 1
ATOM 898 C C . GLU A 1 117 ? -12.561 5.099 -3.843 1.00 98.69 117 GLU A C 1
ATOM 900 O O . GLU A 1 117 ? -13.163 5.713 -2.959 1.00 98.69 117 GLU A O 1
ATOM 905 N N . ALA A 1 118 ? -12.101 3.856 -3.661 1.00 98.69 118 ALA A N 1
ATOM 906 C CA . ALA A 1 118 ? -12.301 3.104 -2.425 1.00 98.69 118 ALA A CA 1
ATOM 907 C C . ALA A 1 118 ? -11.681 3.794 -1.202 1.00 98.69 118 ALA A C 1
ATOM 909 O O . ALA A 1 118 ? -12.282 3.796 -0.128 1.00 98.69 118 ALA A O 1
ATOM 910 N N . MET A 1 119 ? -10.499 4.408 -1.343 1.00 98.69 119 MET A N 1
ATOM 911 C CA . MET A 1 119 ? -9.886 5.154 -0.241 1.00 98.69 119 MET A CA 1
ATOM 912 C C . MET A 1 119 ? -10.781 6.317 0.198 1.00 98.69 119 MET A C 1
ATOM 914 O O . MET A 1 119 ? -10.969 6.520 1.395 1.00 98.69 119 MET A O 1
ATOM 918 N N . PHE A 1 120 ? -11.387 7.053 -0.740 1.00 98.62 120 PHE A N 1
ATOM 919 C CA . PHE A 1 120 ? -12.329 8.125 -0.402 1.00 98.62 120 PHE A CA 1
ATOM 920 C C . PHE A 1 120 ? -13.628 7.607 0.219 1.00 98.62 120 PHE A C 1
ATOM 922 O O . PHE A 1 120 ? -14.109 8.207 1.181 1.00 98.62 120 PHE A O 1
ATOM 929 N N . GLU A 1 121 ? -14.184 6.506 -0.290 1.00 98.62 121 GLU A N 1
ATOM 930 C CA . GLU A 1 121 ? -15.368 5.857 0.291 1.00 98.62 121 GLU A CA 1
ATOM 931 C C . GLU A 1 121 ? -15.128 5.480 1.758 1.00 98.62 121 GLU A C 1
ATOM 933 O O . GLU A 1 121 ? -15.910 5.852 2.634 1.00 98.62 121 GLU A O 1
ATOM 938 N N . HIS A 1 122 ? -13.997 4.833 2.038 1.00 98.25 122 HIS A N 1
ATOM 939 C CA . HIS A 1 122 ? -13.646 4.368 3.376 1.00 98.25 122 HIS A CA 1
ATOM 940 C C . HIS A 1 122 ? -13.126 5.469 4.308 1.00 98.25 122 HIS A C 1
ATOM 942 O O . HIS A 1 122 ? -13.217 5.343 5.527 1.00 98.25 122 HIS A O 1
ATOM 948 N N . LEU A 1 123 ? -12.621 6.581 3.772 1.00 98.12 123 LEU A N 1
ATOM 949 C CA . LEU A 1 123 ? -12.411 7.800 4.559 1.00 98.12 123 LEU A CA 1
ATOM 950 C C . LEU A 1 123 ? -13.752 8.437 4.955 1.00 98.12 123 LEU A C 1
ATOM 952 O O . LEU A 1 123 ? -13.894 8.944 6.066 1.00 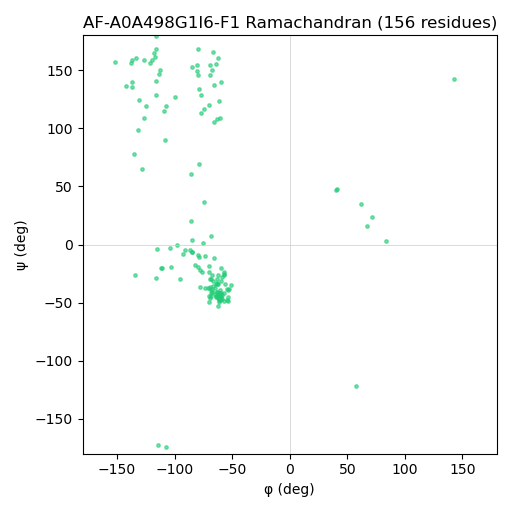98.12 123 LEU A O 1
ATOM 956 N N . ALA A 1 124 ? -14.743 8.422 4.059 1.00 97.81 124 ALA A N 1
ATOM 957 C CA . ALA A 1 124 ? -16.052 9.020 4.305 1.00 97.81 124 ALA A CA 1
ATOM 958 C C . ALA A 1 124 ? -16.912 8.199 5.280 1.00 97.81 124 ALA A C 1
ATOM 960 O O . ALA A 1 124 ? -17.621 8.786 6.100 1.00 97.81 124 ALA A O 1
ATOM 961 N N . ASP A 1 125 ? -16.848 6.865 5.213 1.00 95.44 125 ASP A N 1
ATOM 962 C CA . ASP A 1 125 ? -17.533 5.969 6.159 1.00 95.44 125 ASP A CA 1
ATOM 963 C C . ASP A 1 125 ? -16.789 5.820 7.504 1.00 95.44 125 ASP A C 1
ATOM 965 O O . ASP A 1 125 ? -17.335 5.291 8.475 1.00 95.44 125 ASP A O 1
ATOM 969 N N . GLY A 1 126 ? -15.565 6.351 7.576 1.00 94.94 126 GLY A N 1
ATOM 970 C CA . GLY A 1 126 ? -14.717 6.361 8.757 1.00 94.94 126 GLY A CA 1
ATOM 971 C C . GLY A 1 126 ? -13.906 5.087 8.961 1.00 94.94 126 GLY A C 1
ATOM 972 O O . GLY A 1 126 ? -13.206 5.010 9.961 1.00 94.94 126 GLY A O 1
ATOM 973 N N . THR A 1 127 ? -13.961 4.098 8.066 1.00 96.19 127 THR A N 1
ATOM 974 C CA . THR A 1 127 ? -13.109 2.898 8.092 1.00 96.19 127 THR A CA 1
ATOM 975 C C . THR A 1 127 ? -11.631 3.267 8.159 1.00 96.19 127 THR A C 1
ATOM 977 O O . THR A 1 127 ? -10.888 2.719 8.979 1.00 96.19 127 THR A O 1
ATOM 980 N N . LEU A 1 128 ? -11.240 4.238 7.335 1.00 97.56 128 LEU A N 1
ATOM 981 C CA . LEU A 1 128 ? -9.950 4.909 7.364 1.00 97.56 128 LEU A CA 1
ATOM 982 C C . LEU A 1 128 ? -10.121 6.249 8.089 1.00 97.56 128 LEU A C 1
ATOM 984 O O . LEU A 1 128 ? -10.974 7.055 7.730 1.00 97.56 128 LEU A O 1
ATOM 988 N N . ASP A 1 129 ? -9.303 6.503 9.109 1.00 94.88 129 ASP A N 1
ATOM 989 C CA . ASP A 1 129 ? -9.434 7.694 9.965 1.00 94.88 129 ASP A CA 1
ATOM 990 C C . ASP A 1 129 ? -8.397 8.779 9.652 1.00 94.88 129 ASP A C 1
ATOM 992 O O . ASP A 1 129 ? -8.523 9.927 10.086 1.00 94.88 129 ASP A O 1
ATOM 996 N N . VAL A 1 130 ? -7.314 8.396 8.979 1.00 97.44 130 VAL A N 1
ATOM 997 C CA . VAL A 1 130 ? -6.109 9.211 8.832 1.00 97.44 130 VAL A CA 1
ATOM 998 C C . VAL A 1 130 ? -5.611 9.138 7.393 1.00 97.44 130 VAL A C 1
ATOM 1000 O O . VAL A 1 130 ? -5.593 8.077 6.773 1.00 97.44 130 VAL A O 1
ATOM 1003 N N . VAL A 1 131 ? -5.169 10.288 6.886 1.00 98.19 131 VAL A N 1
ATOM 1004 C CA . VAL A 1 131 ? -4.361 10.383 5.669 1.00 98.19 131 VAL A CA 1
ATOM 1005 C C . VAL A 1 131 ? -2.951 10.790 6.086 1.00 98.19 131 VAL A C 1
ATOM 1007 O O . VAL A 1 131 ? -2.756 11.879 6.631 1.00 98.19 131 VAL A O 1
ATOM 1010 N N . SER A 1 132 ? -1.980 9.907 5.865 1.00 97.12 132 SER A N 1
ATOM 1011 C CA . SER A 1 132 ? -0.560 10.129 6.149 1.00 97.12 132 SER A CA 1
ATOM 1012 C C . SER A 1 132 ? 0.238 10.324 4.851 1.00 97.12 132 SER A C 1
ATOM 1014 O O . SER A 1 132 ? -0.328 10.439 3.762 1.00 97.12 132 SER A O 1
ATOM 1016 N N . THR A 1 133 ? 1.564 10.419 4.949 1.00 96.88 133 THR A N 1
ATOM 1017 C CA . THR A 1 133 ? 2.446 10.578 3.780 1.00 96.88 133 THR A CA 1
ATOM 1018 C C . THR A 1 133 ? 3.323 9.367 3.510 1.00 96.88 133 THR A C 1
ATOM 1020 O O . THR A 1 133 ? 3.850 9.262 2.406 1.00 96.88 133 THR A O 1
ATOM 1023 N N . ASP A 1 134 ? 3.529 8.517 4.521 1.00 96.81 134 ASP A N 1
ATOM 1024 C CA . ASP A 1 134 ? 4.582 7.495 4.553 1.00 96.81 134 ASP A CA 1
ATOM 1025 C C . ASP A 1 134 ? 5.924 8.000 3.978 1.00 96.81 134 ASP A C 1
ATOM 1027 O O . ASP A 1 134 ? 6.549 7.392 3.109 1.00 96.81 134 ASP A O 1
ATOM 1031 N N . HIS A 1 135 ? 6.337 9.204 4.403 1.00 96.94 135 HIS A N 1
ATOM 1032 C CA . HIS A 1 135 ? 7.517 9.863 3.849 1.00 96.94 135 HIS A CA 1
ATOM 1033 C C . HIS A 1 135 ? 8.781 9.019 4.063 1.00 96.94 135 HIS A C 1
ATOM 1035 O O . HIS A 1 135 ? 9.345 8.980 5.159 1.00 96.94 135 HIS A O 1
ATOM 1041 N N . CYS A 1 136 ? 9.287 8.448 2.975 1.00 95.38 136 CYS A N 1
ATOM 1042 C CA . CYS A 1 136 ? 10.507 7.659 2.926 1.00 95.38 136 CYS A CA 1
ATOM 1043 C C . CYS A 1 136 ? 11.333 8.092 1.705 1.00 95.38 136 CYS A C 1
ATOM 1045 O O . CYS A 1 136 ? 11.312 7.484 0.634 1.00 95.38 136 CYS A O 1
ATOM 1047 N N . GLY A 1 137 ? 12.010 9.234 1.849 1.00 93.69 137 GLY A N 1
ATOM 1048 C CA . GLY A 1 137 ? 12.762 9.866 0.770 1.00 93.69 137 GLY A CA 1
ATOM 1049 C C . GLY A 1 137 ? 14.101 9.185 0.489 1.00 93.69 137 GLY A C 1
ATOM 1050 O O . GLY A 1 137 ? 14.944 9.046 1.375 1.00 93.69 137 GLY A O 1
ATOM 1051 N N . TYR A 1 138 ? 14.333 8.862 -0.781 1.00 95.69 138 TYR A N 1
ATOM 1052 C CA . TYR A 1 138 ? 15.603 8.347 -1.284 1.00 95.69 138 TYR A CA 1
ATOM 1053 C C . TYR A 1 138 ? 16.228 9.296 -2.303 1.00 95.69 138 TYR A C 1
ATOM 1055 O O . TYR A 1 138 ? 15.563 10.152 -2.890 1.00 95.69 138 TYR A O 1
ATOM 1063 N N . LYS A 1 139 ? 17.534 9.139 -2.536 1.00 95.62 139 LYS A N 1
ATOM 1064 C CA . LYS A 1 139 ? 18.193 9.844 -3.636 1.00 95.62 139 LYS A CA 1
ATOM 1065 C C . LYS A 1 139 ? 17.707 9.285 -4.967 1.00 95.62 139 LYS A C 1
ATOM 1067 O O . LYS A 1 139 ? 17.513 8.076 -5.096 1.00 95.62 139 LYS A O 1
ATOM 1072 N N . ARG A 1 140 ? 17.602 10.151 -5.975 1.00 95.25 140 ARG A N 1
ATOM 1073 C CA . ARG A 1 140 ? 17.197 9.758 -7.330 1.00 95.25 140 ARG A CA 1
ATOM 1074 C C . ARG A 1 140 ? 18.065 8.625 -7.894 1.00 95.25 140 ARG A C 1
ATOM 1076 O O . ARG A 1 140 ? 17.518 7.692 -8.465 1.00 95.25 140 ARG A O 1
ATOM 1083 N N . GLU A 1 141 ? 19.374 8.629 -7.632 1.00 96.06 141 GLU A N 1
ATOM 1084 C CA . GLU A 1 141 ? 20.274 7.584 -8.148 1.00 96.06 141 GLU A CA 1
ATOM 1085 C C . GLU A 1 141 ? 19.934 6.175 -7.624 1.00 96.06 141 GLU A C 1
ATOM 1087 O O . GLU A 1 141 ? 20.213 5.189 -8.289 1.00 96.06 141 GLU A O 1
ATOM 1092 N N . SER A 1 142 ? 19.306 6.056 -6.446 1.00 95.94 142 SER A N 1
ATOM 1093 C CA . SER A 1 142 ? 18.867 4.761 -5.883 1.00 95.94 142 SER A CA 1
ATOM 1094 C C . SER A 1 142 ? 17.497 4.283 -6.384 1.00 95.94 142 SER A C 1
ATOM 1096 O O . SER A 1 142 ? 16.968 3.278 -5.902 1.00 95.94 142 SER A O 1
ATOM 1098 N N . LYS A 1 143 ? 16.907 5.043 -7.308 1.00 96.69 143 LYS A N 1
ATOM 1099 C CA . LYS A 1 143 ? 15.640 4.764 -7.990 1.00 96.69 143 LYS A CA 1
ATOM 1100 C C . LYS A 1 143 ? 15.850 4.576 -9.496 1.00 96.69 143 LYS A C 1
ATOM 1102 O O . LYS A 1 143 ? 15.107 3.837 -10.123 1.00 96.69 143 LYS A O 1
ATOM 1107 N N . GLU A 1 144 ? 16.863 5.217 -10.080 1.00 95.38 144 GLU A N 1
ATOM 1108 C CA . GLU A 1 144 ? 17.242 5.090 -11.497 1.00 95.38 144 GLU A CA 1
ATOM 1109 C C . GLU A 1 144 ? 18.036 3.798 -11.762 1.00 95.38 144 GLU A C 1
ATOM 1111 O O . GLU A 1 144 ? 19.235 3.815 -12.034 1.00 95.38 144 GLU A O 1
ATOM 1116 N N . VAL A 1 145 ? 17.348 2.665 -11.652 1.00 97.75 145 VAL A N 1
ATOM 1117 C CA . VAL A 1 145 ? 17.866 1.315 -11.924 1.00 97.75 145 VAL A CA 1
ATOM 1118 C C . VAL A 1 145 ? 17.101 0.659 -13.074 1.00 97.75 145 VAL A C 1
ATOM 1120 O O . VAL A 1 145 ? 16.011 1.112 -13.424 1.00 97.75 145 VAL A O 1
ATOM 1123 N N . ASP A 1 146 ? 17.653 -0.422 -13.631 1.00 97.56 146 ASP A N 1
ATOM 1124 C CA . ASP A 1 146 ? 17.078 -1.102 -14.799 1.00 97.56 146 ASP A CA 1
ATOM 1125 C C . ASP A 1 146 ? 15.770 -1.839 -14.481 1.00 97.56 146 ASP A C 1
ATOM 1127 O O . ASP A 1 146 ? 14.809 -1.732 -15.238 1.00 97.56 146 ASP A O 1
ATOM 1131 N N . ASN A 1 147 ? 15.711 -2.572 -13.364 1.00 98.50 147 ASN A N 1
ATOM 1132 C CA . ASN A 1 147 ? 14.522 -3.333 -12.981 1.00 98.50 147 ASN A CA 1
ATOM 1133 C C . ASN A 1 147 ? 13.888 -2.776 -11.710 1.00 98.50 147 ASN A C 1
ATOM 1135 O O . ASN A 1 147 ? 14.593 -2.389 -10.774 1.00 98.50 147 ASN A O 1
ATOM 1139 N N . TRP A 1 148 ? 12.561 -2.854 -11.610 1.00 98.38 148 TRP A N 1
ATOM 1140 C CA . TRP A 1 148 ? 11.838 -2.397 -10.418 1.00 98.38 148 TRP A CA 1
ATOM 1141 C C . TRP A 1 148 ? 12.310 -3.055 -9.114 1.00 98.38 148 TRP A C 1
ATOM 1143 O O . TRP A 1 148 ? 12.356 -2.402 -8.074 1.00 98.38 148 TRP A O 1
ATOM 1153 N N . TRP A 1 149 ? 12.720 -4.327 -9.152 1.00 98.06 149 TRP A N 1
ATOM 1154 C CA . TRP A 1 149 ? 13.184 -5.054 -7.962 1.00 98.06 149 TRP A CA 1
ATOM 1155 C C . TRP A 1 149 ? 14.574 -4.633 -7.473 1.00 98.06 149 TRP A C 1
ATOM 1157 O O . TRP A 1 149 ? 14.985 -5.070 -6.399 1.00 98.06 149 TRP A O 1
ATOM 1167 N N . ASP A 1 150 ? 15.301 -3.828 -8.249 1.00 98.06 150 ASP A N 1
ATOM 1168 C CA . ASP A 1 150 ? 16.588 -3.250 -7.852 1.00 98.06 150 ASP A CA 1
ATOM 1169 C C . ASP A 1 150 ? 16.406 -1.852 -7.223 1.00 98.06 150 ASP A C 1
ATOM 1171 O O . ASP A 1 150 ? 17.355 -1.276 -6.689 1.00 98.06 150 ASP A O 1
ATOM 1175 N N . SER A 1 151 ? 15.189 -1.292 -7.280 1.00 97.69 151 SER A N 1
ATOM 1176 C CA . SER A 1 151 ? 14.881 0.041 -6.766 1.00 97.69 151 SER A CA 1
ATOM 1177 C C . SER A 1 151 ? 14.668 0.010 -5.254 1.00 97.69 151 SER A C 1
ATOM 1179 O O . SER A 1 151 ? 14.149 -0.947 -4.681 1.00 97.69 151 SER A O 1
ATOM 1181 N N . THR A 1 152 ? 15.004 1.114 -4.591 1.00 96.69 152 THR A N 1
ATOM 1182 C CA . THR A 1 152 ? 14.556 1.362 -3.213 1.00 96.69 152 THR A CA 1
ATOM 1183 C C . THR A 1 152 ? 13.038 1.575 -3.162 1.00 96.69 152 THR A C 1
ATOM 1185 O O . THR A 1 152 ? 12.448 2.079 -4.121 1.00 96.69 152 THR A O 1
ATOM 1188 N N . PHE A 1 153 ? 12.396 1.210 -2.049 1.00 96.19 153 PHE A N 1
ATOM 1189 C CA . PHE A 1 153 ? 10.947 1.329 -1.837 1.00 96.19 153 PHE A CA 1
ATOM 1190 C C . PHE A 1 153 ? 10.672 2.461 -0.845 1.00 96.19 153 PHE A C 1
ATOM 1192 O O . PHE A 1 153 ? 11.150 2.411 0.283 1.00 96.19 153 PHE A O 1
ATOM 1199 N N . GLY A 1 154 ? 9.933 3.481 -1.274 1.00 95.75 154 GLY A N 1
ATOM 1200 C CA . GLY A 1 154 ? 9.654 4.697 -0.509 1.00 95.75 154 GLY A CA 1
ATOM 1201 C C . GLY A 1 154 ? 9.632 5.939 -1.398 1.00 95.75 154 GLY A C 1
ATOM 1202 O O . GLY A 1 154 ? 10.424 6.046 -2.334 1.00 95.75 154 GLY A O 1
ATOM 1203 N N . ALA A 1 155 ? 8.737 6.880 -1.132 1.00 90.00 155 ALA A N 1
ATOM 1204 C CA . ALA A 1 155 ? 8.670 8.148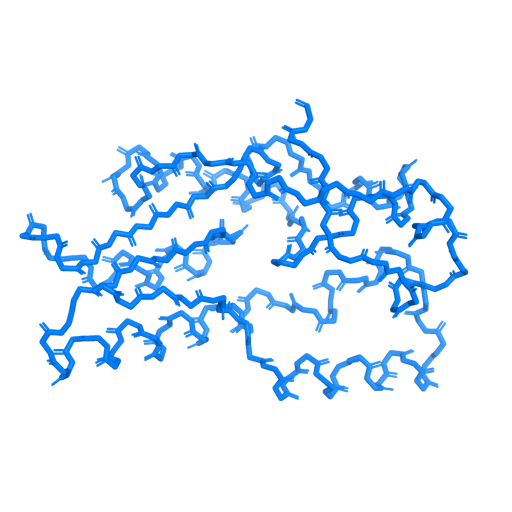 -1.850 1.00 90.00 155 ALA A CA 1
ATOM 1205 C C . ALA A 1 155 ? 8.713 9.318 -0.862 1.00 90.00 155 ALA A C 1
ATOM 1207 O O . ALA A 1 155 ? 8.419 9.175 0.326 1.00 90.00 155 ALA A O 1
ATOM 1208 N N . ASN A 1 156 ? 9.097 10.501 -1.345 1.00 87.50 156 ASN A N 1
ATOM 1209 C CA . ASN A 1 156 ? 8.835 11.723 -0.595 1.00 87.50 156 ASN A CA 1
ATOM 1210 C C . ASN A 1 156 ? 7.317 11.979 -0.536 1.00 87.50 156 ASN A C 1
ATOM 1212 O O . ASN A 1 156 ? 6.542 11.400 -1.287 1.00 87.50 156 ASN A O 1
ATOM 1216 N N . ALA A 1 157 ? 6.899 12.881 0.348 1.00 73.75 157 ALA A N 1
ATOM 1217 C CA . ALA A 1 157 ? 5.490 13.115 0.683 1.00 73.75 157 ALA A CA 1
ATOM 1218 C C . ALA A 1 157 ? 4.637 13.751 -0.440 1.00 73.75 157 ALA A C 1
ATOM 1220 O O . ALA A 1 157 ? 3.484 14.080 -0.172 1.00 73.75 157 ALA A O 1
ATOM 1221 N N . LEU A 1 158 ? 5.206 13.899 -1.647 1.00 57.16 158 LEU A N 1
ATOM 1222 C CA . LEU A 1 158 ? 4.804 14.822 -2.715 1.00 57.16 158 LEU A CA 1
ATOM 1223 C C . LEU A 1 158 ? 4.739 16.274 -2.221 1.00 57.16 158 LEU A C 1
ATOM 1225 O O . LEU A 1 158 ? 3.738 16.685 -1.600 1.00 57.16 158 LEU A O 1
#

Solvent-accessible surface area (backbone atoms only — not comparable to full-atom values): 8361 Å² total; per-residue (Å²): 112,50,72,54,88,42,54,38,60,73,58,31,52,54,37,43,54,50,30,62,76,71,66,55,34,53,36,71,47,50,45,72,33,54,40,62,67,35,28,19,54,31,42,46,53,54,47,49,54,20,59,79,68,73,41,32,30,39,42,56,60,50,44,37,41,62,32,51,56,45,54,44,75,64,53,57,91,88,52,47,48,45,27,25,28,26,55,60,33,64,73,44,42,44,68,50,22,77,78,50,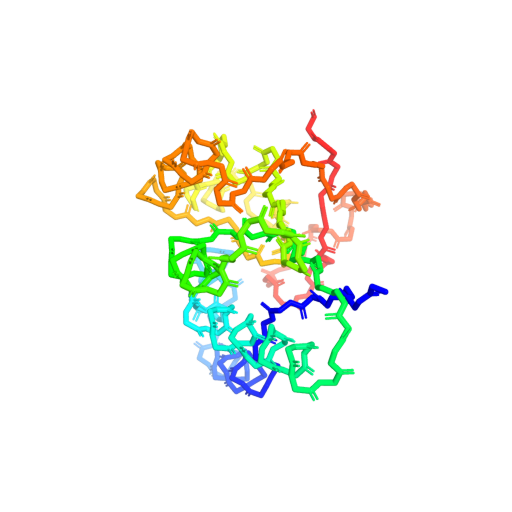40,36,58,74,32,35,84,67,44,56,33,52,64,73,20,26,53,34,48,54,52,31,44,73,75,50,52,28,75,43,78,47,52,74,66,36,72,71,62,66,78,54,22,73,54,90,32,45,89,72,31,55,73,28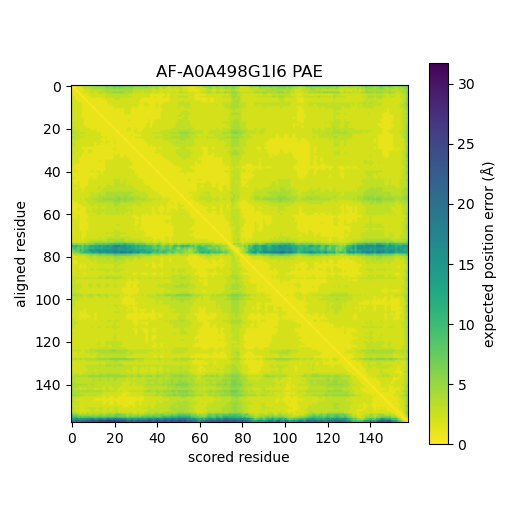,32,58,65,124

Nearest PDB structures (foldseek):
  3e74-assembly1_D  TM=9.446E-01  e=2.312E-14  Escherichia coli K-12
  3e74-assembly1_B  TM=9.343E-01  e=4.444E-14  Escherichia coli K-12
  8hfd-assembly1_B  TM=9.417E-01  e=9.734E-14  Escherichia coli
  3e74-assembly1_C  TM=9.428E-01  e=1.752E-13  Escherichia coli K-12
  8hfd-assembly1_A  TM=9.401E-01  e=1.441E-13  Escherichia coli

pLDDT: mean 95.95, std 6.07, range [57.16, 98.81]

Mean predicted aligned error: 2.7 Å

Foldseek 3Di:
DDEDQQFQPVQLVVLVVVCVVVVVQWLLCQLVSGDLVRRQVRLLVQLVVCVVVVAAYEYEANQFLSNLVSLVVSDDPVHSYAYAHEPCSLPDASCCCVVVPQQQAAPVHHHHPNGNVSNVVSCVVRSYVDYHQQADDDDVVQRPDRGNVSHDHHHHSD